Protein AF-A0A7S1PRG5-F1 (afdb_monomer)

Mean predicted aligned error: 13.83 Å

Secondary structure (DSSP, 8-state):
---EEEEE----SSPPPTTS---PEEEEEE---SS-EEEEEE-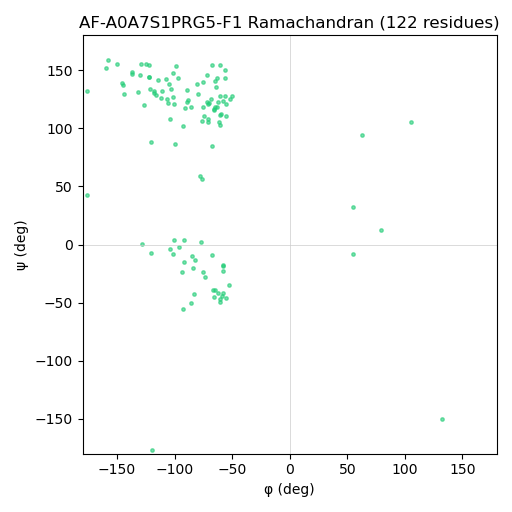SS-SS-EEEEEETTSEEEEEETTTTEEEEEEE-TTSSSPPPHHHHHHHHHHHHHSPP--------------PPPP------

Radius of gyration: 24.65 Å; Cα contacts (8 Å, |Δi|>4): 169; chains: 1; bounding box: 78×28×60 Å

Nearest PDB structures (foldseek):
  8fl4-assembly1_NW  TM=7.697E-01  e=3.005E-02  Homo sapiens
  7uwf-assembly1_B  TM=7.645E-01  e=3.005E-02  Homo sapiens
  7mq9-assembly1_LR  TM=8.469E-01  e=2.242E-01  Homo sapiens
  6lk8-assembly1_E  TM=5.911E-01  e=6.891E-01  Xenopus laevis
  6lk8-assembly1_e  TM=5.911E-01  e=6.891E-01  Xenopus laevis

Foldseek 3Di:
DAKDWDWDFDDPPDDDPPPDDGDTDTDAIDDDDPAHWLDKDWQPDDPFTWMWIDGQQQKIWIAGPVVRDTPDMDHCPVVDPRDDSVRRVVVVVVVSPDDPPPPDPPPPDDDDDDDDDDDDDDDD

pLDDT: mean 71.77, std 16.81, range [39.56, 93.69]

Structure (mmCIF, N/CA/C/O backbone):
data_AF-A0A7S1PRG5-F1
#
_entry.id   AF-A0A7S1PRG5-F1
#
loop_
_atom_site.group_PDB
_atom_site.id
_atom_site.type_symbol
_atom_site.label_atom_id
_atom_site.label_alt_id
_atom_site.label_comp_id
_atom_site.label_asym_id
_atom_site.label_entity_id
_atom_site.label_seq_id
_atom_site.pdbx_PDB_ins_code
_atom_site.Cartn_x
_atom_site.Cartn_y
_atom_site.Cartn_z
_atom_site.occupancy
_atom_site.B_iso_or_equiv
_atom_site.auth_seq_id
_atom_site.auth_comp_id
_atom_site.auth_asym_id
_atom_site.auth_atom_id
_atom_site.pdbx_PDB_model_num
ATOM 1 N N . ASP A 1 1 ? -9.687 -11.258 5.140 1.00 55.81 1 ASP A N 1
ATOM 2 C CA . ASP A 1 1 ? -8.228 -11.061 5.265 1.00 55.81 1 ASP A CA 1
ATOM 3 C C . ASP A 1 1 ? -7.751 -10.065 4.220 1.00 55.81 1 ASP A C 1
ATOM 5 O O . ASP A 1 1 ? -7.844 -10.344 3.025 1.00 55.81 1 ASP A O 1
ATOM 9 N N . GLY A 1 2 ? -7.328 -8.873 4.643 1.00 62.56 2 GLY A N 1
ATOM 10 C CA . GLY A 1 2 ? -6.780 -7.866 3.736 1.00 62.56 2 GLY A CA 1
ATOM 11 C C . GLY A 1 2 ? -5.329 -8.175 3.394 1.00 62.56 2 GLY A C 1
ATOM 12 O O . GLY A 1 2 ? -4.506 -8.409 4.275 1.00 62.56 2 GLY A O 1
ATOM 13 N N . HIS A 1 3 ? -5.010 -8.177 2.107 1.00 67.50 3 HIS A N 1
ATOM 14 C CA . HIS A 1 3 ? -3.648 -8.334 1.614 1.00 67.50 3 HIS A CA 1
ATOM 15 C C . HIS A 1 3 ? -3.406 -7.342 0.479 1.00 67.50 3 HIS A C 1
ATOM 17 O O . HIS A 1 3 ? -4.334 -6.984 -0.248 1.00 67.50 3 HIS A O 1
ATOM 23 N N . VAL A 1 4 ? -2.162 -6.887 0.346 1.00 71.12 4 VAL A N 1
ATOM 24 C CA . VAL A 1 4 ? -1.726 -6.025 -0.758 1.00 71.12 4 VAL A CA 1
ATOM 25 C C . VAL A 1 4 ? -0.887 -6.873 -1.699 1.00 71.12 4 VAL A C 1
ATOM 27 O O . VAL A 1 4 ? 0.120 -7.439 -1.279 1.00 71.12 4 VAL A O 1
ATOM 30 N N . THR A 1 5 ? -1.300 -6.961 -2.960 1.00 72.12 5 THR A N 1
ATOM 31 C CA . THR A 1 5 ? -0.573 -7.705 -3.996 1.00 72.12 5 THR A CA 1
ATOM 32 C C . THR A 1 5 ? 0.099 -6.722 -4.934 1.00 72.12 5 THR A C 1
ATOM 34 O O . THR A 1 5 ? -0.566 -5.865 -5.518 1.00 72.12 5 THR A O 1
ATOM 37 N N . CYS A 1 6 ? 1.409 -6.858 -5.105 1.00 69.62 6 CYS A N 1
ATOM 38 C CA . CYS A 1 6 ? 2.158 -6.062 -6.062 1.00 69.62 6 CYS A CA 1
ATOM 39 C C . CYS A 1 6 ? 2.473 -6.891 -7.304 1.00 69.62 6 CYS A C 1
ATOM 41 O O . CYS A 1 6 ? 2.928 -8.036 -7.227 1.00 69.62 6 CYS A O 1
ATOM 43 N N . PHE A 1 7 ? 2.249 -6.284 -8.464 1.00 68.44 7 PHE A N 1
ATOM 44 C CA . PHE A 1 7 ? 2.565 -6.869 -9.758 1.00 68.44 7 PHE A CA 1
ATOM 45 C C . PHE A 1 7 ? 3.816 -6.207 -10.312 1.00 68.44 7 PHE A C 1
ATOM 47 O O . PHE A 1 7 ? 3.965 -4.986 -10.241 1.00 68.44 7 PHE A O 1
ATOM 54 N N . ARG A 1 8 ? 4.708 -7.010 -10.890 1.00 50.28 8 ARG A N 1
ATOM 55 C CA . ARG A 1 8 ? 5.872 -6.497 -11.608 1.00 50.28 8 ARG A CA 1
ATOM 56 C C . ARG A 1 8 ? 5.586 -6.548 -13.102 1.00 50.28 8 ARG A C 1
ATOM 58 O O . ARG A 1 8 ? 5.328 -7.615 -13.651 1.00 50.28 8 ARG A O 1
ATOM 65 N N . GLY A 1 9 ? 5.640 -5.385 -13.740 1.00 53.22 9 GLY A N 1
ATO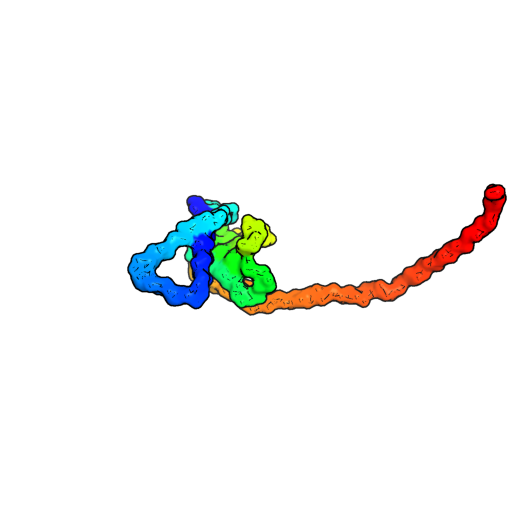M 66 C CA . GLY A 1 9 ? 5.669 -5.247 -15.192 1.00 53.22 9 GLY A CA 1
ATOM 67 C C . GLY A 1 9 ? 7.061 -4.811 -15.639 1.00 53.22 9 GLY A C 1
ATOM 68 O O . GLY A 1 9 ? 7.711 -4.016 -14.960 1.00 53.22 9 GLY A O 1
ATOM 69 N N . VAL A 1 10 ? 7.530 -5.335 -16.769 1.00 55.03 10 VAL A N 1
ATOM 70 C CA . VAL A 1 10 ? 8.739 -4.844 -17.439 1.00 55.03 10 VAL A CA 1
ATOM 71 C C . VAL A 1 10 ? 8.287 -4.028 -18.643 1.00 55.03 10 VAL A C 1
ATOM 73 O O . VAL A 1 10 ? 7.803 -4.590 -19.620 1.00 55.03 10 VAL A O 1
ATOM 76 N N . CYS A 1 11 ? 8.438 -2.706 -18.575 1.00 53.22 11 CYS A N 1
ATOM 77 C CA . CYS A 1 11 ? 8.252 -1.842 -19.739 1.00 53.22 11 CYS A CA 1
ATOM 78 C C . CYS A 1 11 ? 9.608 -1.636 -20.414 1.00 53.22 11 CYS A C 1
ATOM 80 O O . CYS A 1 11 ? 10.424 -0.840 -19.951 1.00 53.22 11 CYS A O 1
ATOM 82 N N . ASN A 1 12 ? 9.853 -2.341 -21.517 1.00 51.00 12 ASN A N 1
ATOM 83 C CA . ASN A 1 12 ? 11.058 -2.168 -22.330 1.00 51.00 12 ASN A CA 1
ATOM 84 C C . ASN A 1 12 ? 10.954 -0.921 -23.222 1.00 51.00 12 ASN A C 1
ATOM 86 O O . ASN A 1 12 ? 10.998 -1.062 -24.434 1.00 51.00 12 ASN A O 1
ATOM 90 N N . GLY A 1 13 ? 10.772 0.273 -22.642 1.00 48.22 13 GLY A N 1
ATOM 91 C CA . GLY A 1 13 ? 10.960 1.598 -23.273 1.00 48.22 13 GLY A CA 1
ATOM 92 C C . GLY A 1 13 ? 10.216 1.932 -24.582 1.00 48.22 13 GLY A C 1
ATOM 93 O O . GLY A 1 13 ? 10.268 3.076 -25.021 1.00 48.22 13 GLY A O 1
ATOM 94 N N . GLY A 1 14 ? 9.543 0.976 -25.212 1.00 57.75 14 GLY A N 1
ATOM 95 C CA . GLY A 1 14 ? 8.767 1.120 -26.431 1.00 57.75 14 GLY A CA 1
ATOM 96 C C . GLY A 1 14 ? 7.289 1.267 -26.111 1.00 57.75 14 GLY A C 1
ATOM 97 O O . GLY A 1 14 ? 6.808 0.800 -25.077 1.00 57.75 14 GLY A O 1
ATOM 98 N N . LEU A 1 15 ? 6.568 1.923 -27.018 1.00 62.59 15 LEU A N 1
ATOM 99 C CA . LEU A 1 15 ? 5.111 1.929 -26.998 1.00 62.59 15 LEU A CA 1
ATOM 100 C C . LEU A 1 15 ? 4.632 0.476 -27.071 1.00 62.59 15 LEU A C 1
ATOM 102 O O . LEU A 1 15 ? 5.023 -0.252 -27.981 1.00 62.59 15 LEU A O 1
ATOM 106 N N . ILE A 1 16 ? 3.828 0.053 -26.096 1.00 63.72 16 ILE A N 1
ATOM 107 C CA . ILE A 1 16 ? 3.163 -1.249 -26.139 1.00 63.72 16 ILE A CA 1
ATOM 108 C C . ILE A 1 16 ? 2.022 -1.099 -27.153 1.00 63.72 16 ILE A C 1
ATOM 110 O O . ILE A 1 16 ? 1.167 -0.236 -26.940 1.00 63.72 16 ILE A O 1
ATOM 114 N N . PRO A 1 17 ? 2.015 -1.858 -28.263 1.00 71.56 17 PRO A N 1
ATOM 115 C CA . PRO A 1 17 ? 0.904 -1.840 -29.208 1.00 71.56 17 PRO A CA 1
ATOM 116 C C . PRO A 1 17 ? -0.412 -2.168 -28.490 1.00 71.56 17 PRO A C 1
ATOM 118 O O . PRO A 1 17 ? -0.423 -3.006 -27.588 1.00 71.56 17 PRO A O 1
ATOM 121 N N . GLU A 1 18 ? -1.517 -1.524 -28.876 1.00 69.06 18 GLU A N 1
ATOM 122 C CA . GLU A 1 18 ? -2.822 -1.661 -28.197 1.00 69.06 18 GLU A CA 1
ATOM 123 C C . GLU A 1 18 ? -3.355 -3.108 -28.152 1.00 69.06 18 GLU A C 1
ATOM 125 O O . GLU A 1 18 ? -4.209 -3.429 -27.328 1.00 69.06 18 GLU A O 1
ATOM 130 N N . ASP A 1 19 ? -2.838 -3.992 -29.008 1.00 75.62 19 ASP A N 1
ATOM 131 C CA . ASP A 1 19 ? -3.218 -5.400 -29.133 1.00 75.62 19 ASP A CA 1
ATOM 132 C C . ASP A 1 19 ? -2.315 -6.376 -28.352 1.00 75.62 19 ASP A C 1
ATOM 134 O O . ASP A 1 19 ? -2.585 -7.579 -28.319 1.00 75.62 19 ASP A O 1
ATOM 138 N N . HIS A 1 20 ? -1.264 -5.890 -27.686 1.00 68.50 20 HIS A N 1
ATOM 139 C CA . HIS A 1 20 ? -0.367 -6.735 -26.904 1.00 68.50 20 HIS A CA 1
ATOM 140 C C . HIS A 1 20 ? -0.824 -6.855 -25.449 1.00 68.50 20 HIS A C 1
ATOM 142 O O . HIS A 1 20 ? -0.827 -5.894 -24.679 1.00 68.50 20 HIS A O 1
ATOM 148 N N . ALA A 1 21 ? -1.151 -8.084 -25.044 1.00 66.94 21 ALA A N 1
ATOM 149 C CA . ALA A 1 21 ? -1.436 -8.395 -23.652 1.00 66.94 21 ALA A CA 1
ATOM 150 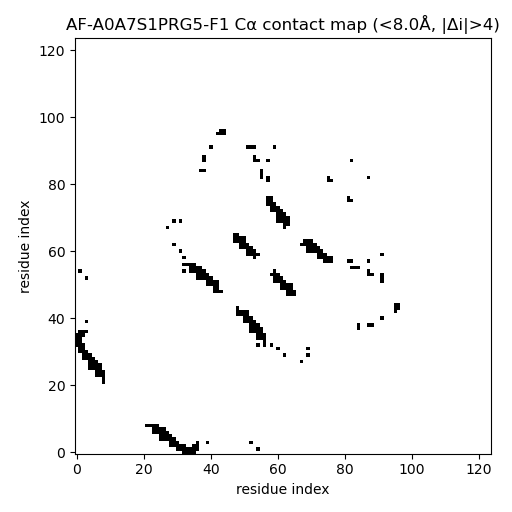C C . ALA A 1 21 ? -0.188 -8.153 -22.786 1.00 66.94 21 ALA A C 1
ATOM 152 O O . ALA A 1 21 ? 0.842 -8.812 -22.947 1.00 66.94 21 ALA A O 1
ATOM 153 N N . ILE A 1 22 ? -0.293 -7.228 -21.830 1.00 70.44 22 ILE A N 1
ATOM 154 C CA . ILE A 1 22 ? 0.733 -7.040 -20.805 1.00 70.44 22 ILE A CA 1
ATOM 155 C C . ILE A 1 22 ? 0.581 -8.175 -19.795 1.00 70.44 22 ILE A C 1
ATOM 157 O O . ILE A 1 22 ? -0.356 -8.199 -18.996 1.00 70.44 22 ILE A O 1
ATOM 161 N N . ALA A 1 23 ? 1.499 -9.137 -19.840 1.00 72.62 23 ALA A N 1
ATOM 162 C CA . ALA A 1 23 ? 1.552 -10.196 -18.846 1.00 72.62 23 ALA A CA 1
ATOM 163 C C . ALA A 1 23 ? 2.046 -9.620 -17.510 1.00 72.62 23 ALA A C 1
ATOM 165 O O . ALA A 1 23 ? 3.223 -9.292 -17.351 1.00 72.62 23 ALA A O 1
ATOM 166 N N . PHE A 1 24 ? 1.145 -9.505 -16.535 1.00 73.25 24 PHE A N 1
ATOM 167 C CA . PHE A 1 24 ? 1.503 -9.162 -15.162 1.00 73.25 24 PHE A CA 1
ATOM 168 C C . PHE A 1 24 ? 1.799 -10.436 -14.381 1.00 73.25 24 PHE A C 1
ATOM 170 O O . PHE A 1 24 ? 0.946 -11.314 -14.265 1.00 73.25 24 PHE A O 1
ATOM 177 N N . THR A 1 25 ? 3.000 -10.524 -13.812 1.00 74.69 25 THR A N 1
ATOM 178 C CA . THR A 1 25 ? 3.334 -11.598 -12.871 1.00 74.69 25 THR A CA 1
ATOM 179 C C . THR A 1 25 ? 3.247 -11.035 -11.451 1.00 74.69 25 THR A C 1
ATOM 181 O O . THR A 1 25 ? 3.851 -9.985 -11.185 1.00 74.69 25 THR A O 1
ATOM 184 N N . PRO A 1 26 ? 2.493 -11.671 -10.533 1.00 75.88 26 PRO A N 1
ATOM 185 C CA . PRO A 1 26 ? 2.546 -11.317 -9.120 1.00 75.88 26 PRO A CA 1
ATOM 186 C C . PRO A 1 26 ? 3.991 -11.443 -8.633 1.00 75.88 26 PRO A C 1
ATOM 188 O O . PRO A 1 26 ? 4.621 -12.474 -8.858 1.00 75.88 26 PRO A O 1
ATOM 191 N N . ALA A 1 27 ? 4.521 -10.400 -8.000 1.00 80.06 27 ALA A N 1
ATOM 192 C CA . ALA A 1 27 ? 5.870 -10.438 -7.444 1.00 80.06 27 ALA A CA 1
ATOM 193 C C . ALA A 1 27 ? 5.823 -10.867 -5.976 1.00 80.06 27 ALA A C 1
ATOM 195 O O . ALA A 1 27 ? 6.421 -11.868 -5.599 1.00 80.06 27 ALA A O 1
ATOM 196 N N . PHE A 1 28 ? 5.045 -10.145 -5.170 1.00 80.38 28 PHE A N 1
ATOM 197 C CA . PHE A 1 28 ? 4.932 -10.372 -3.734 1.00 80.38 28 PHE A CA 1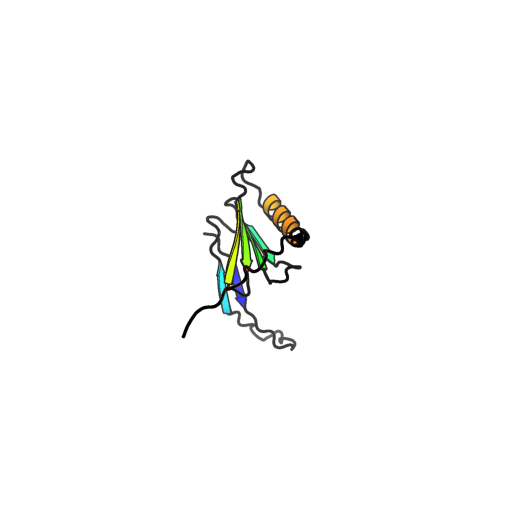
ATOM 198 C C . PHE A 1 28 ? 3.545 -9.978 -3.218 1.00 80.38 28 PHE A C 1
ATOM 200 O O . PHE A 1 28 ? 2.841 -9.148 -3.806 1.00 80.38 28 PHE A O 1
ATOM 207 N N . ALA A 1 29 ? 3.160 -10.594 -2.099 1.00 86.44 29 ALA A N 1
ATOM 208 C CA . ALA A 1 29 ? 1.917 -10.322 -1.392 1.00 86.44 29 ALA A CA 1
ATOM 209 C C . ALA A 1 29 ? 2.215 -10.003 0.075 1.00 86.44 29 ALA A C 1
ATOM 211 O O . ALA A 1 29 ? 2.743 -10.837 0.812 1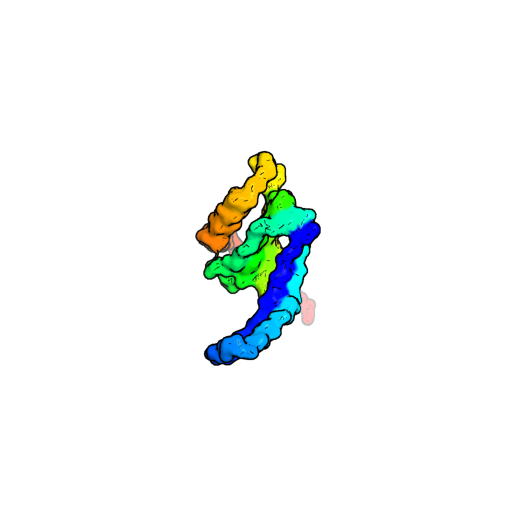.00 86.44 29 ALA A O 1
ATOM 212 N N . TYR A 1 30 ? 1.841 -8.805 0.510 1.00 89.31 30 TYR A N 1
ATOM 213 C CA . TYR A 1 30 ? 2.026 -8.365 1.882 1.00 89.31 30 TYR A CA 1
ATOM 214 C C . TYR A 1 30 ? 0.823 -8.725 2.750 1.00 89.31 30 TYR A C 1
ATOM 216 O O . TYR A 1 30 ? -0.330 -8.459 2.394 1.00 89.31 30 TYR A O 1
ATOM 224 N N . ARG A 1 31 ? 1.104 -9.296 3.925 1.00 91.62 31 ARG A N 1
ATOM 225 C CA . ARG A 1 31 ? 0.107 -9.685 4.930 1.00 91.62 31 ARG A CA 1
ATOM 226 C C . ARG A 1 31 ? 0.370 -8.944 6.237 1.00 91.62 31 ARG A C 1
ATOM 228 O O . ARG A 1 31 ? 1.096 -9.440 7.090 1.00 91.62 31 ARG A O 1
ATOM 235 N N . ALA A 1 32 ? -0.209 -7.754 6.371 1.00 91.69 32 ALA A N 1
ATOM 236 C CA . ALA A 1 32 ? -0.092 -6.938 7.585 1.00 91.69 32 ALA A CA 1
ATOM 237 C C . ALA A 1 32 ? -1.436 -6.622 8.257 1.00 91.69 32 ALA A C 1
ATOM 239 O O . ALA A 1 32 ? -1.444 -6.052 9.343 1.00 91.69 32 ALA A O 1
ATOM 240 N N . HIS A 1 33 ? -2.559 -6.976 7.625 1.00 92.25 33 HIS A N 1
ATOM 241 C CA . HIS A 1 33 ? -3.882 -6.511 8.025 1.00 92.25 33 HIS A CA 1
ATOM 242 C C . HIS A 1 33 ? -4.810 -7.678 8.375 1.00 92.25 33 HIS A C 1
ATOM 244 O O . HIS A 1 33 ? -4.907 -8.662 7.640 1.00 92.25 33 HIS A O 1
ATOM 250 N N . ALA A 1 34 ? -5.513 -7.550 9.498 1.00 91.12 34 ALA A N 1
ATOM 251 C CA . ALA A 1 34 ? -6.549 -8.476 9.946 1.00 91.12 34 ALA A CA 1
ATOM 252 C C . ALA A 1 34 ? -7.914 -8.173 9.302 1.00 91.12 34 ALA A C 1
ATOM 254 O O . ALA A 1 34 ? -8.775 -9.049 9.234 1.00 91.12 34 ALA A O 1
ATOM 255 N N . ALA A 1 35 ? -8.110 -6.954 8.791 1.00 89.88 35 ALA A N 1
ATOM 256 C CA . ALA A 1 35 ? -9.326 -6.544 8.090 1.00 89.88 35 ALA A CA 1
ATOM 257 C C . ALA A 1 35 ? -9.041 -6.115 6.643 1.00 89.88 35 ALA A C 1
ATOM 259 O O . ALA A 1 35 ? -7.926 -6.250 6.147 1.00 89.88 35 ALA A O 1
ATOM 260 N N . ALA A 1 36 ? -10.080 -5.664 5.934 1.00 89.38 36 ALA A N 1
ATOM 261 C CA . ALA A 1 36 ? -9.958 -5.218 4.553 1.00 89.38 36 ALA A CA 1
ATOM 262 C C . ALA A 1 36 ? -9.061 -3.977 4.441 1.00 89.38 36 ALA A C 1
ATOM 264 O O . ALA A 1 36 ? -9.221 -3.013 5.193 1.00 89.38 36 ALA A O 1
ATOM 265 N N . VAL A 1 37 ? -8.165 -4.000 3.453 1.00 91.94 37 VAL A N 1
ATOM 266 C CA . VAL A 1 37 ? -7.379 -2.830 3.056 1.00 91.94 37 VAL A CA 1
ATOM 267 C C . VAL A 1 37 ? -8.326 -1.847 2.386 1.00 91.94 37 VAL A C 1
ATOM 269 O O . VAL A 1 37 ? -8.995 -2.198 1.415 1.00 91.94 37 VAL A O 1
ATOM 272 N N . CYS A 1 38 ? -8.420 -0.637 2.924 1.00 90.88 38 CYS A N 1
ATOM 273 C CA . CYS A 1 38 ? -9.300 0.388 2.378 1.00 90.88 38 CYS A CA 1
ATOM 274 C C . CYS A 1 38 ? -8.586 1.307 1.389 1.00 90.88 38 CYS A C 1
ATOM 276 O O . CYS A 1 38 ? -9.255 1.916 0.559 1.00 90.88 38 CYS A O 1
ATOM 278 N N . ASP A 1 39 ? -7.259 1.429 1.484 1.00 90.69 39 ASP A N 1
ATOM 279 C CA . ASP A 1 39 ? -6.482 2.323 0.631 1.00 90.69 39 ASP A CA 1
ATOM 280 C C . ASP A 1 39 ? -4.996 1.909 0.587 1.00 90.69 39 ASP A C 1
ATOM 282 O O . ASP A 1 39 ? -4.480 1.306 1.536 1.00 90.69 39 ASP A O 1
ATOM 286 N N . VAL A 1 40 ? -4.321 2.217 -0.524 1.00 91.56 40 VAL A N 1
ATOM 287 C CA . VAL A 1 40 ? -2.917 1.882 -0.812 1.00 91.56 40 VAL A CA 1
ATOM 288 C C . VAL A 1 40 ? -2.285 3.018 -1.613 1.00 91.56 40 VAL A C 1
ATOM 290 O O . VAL A 1 40 ? -2.878 3.521 -2.565 1.00 91.56 40 VAL A O 1
ATOM 293 N N . MET A 1 41 ? -1.056 3.403 -1.276 1.00 90.50 41 MET A N 1
ATOM 294 C CA . MET A 1 41 ? -0.361 4.500 -1.945 1.00 90.50 41 MET A CA 1
ATOM 295 C C . MET A 1 41 ? 1.143 4.247 -2.028 1.00 90.50 41 MET A C 1
ATOM 297 O O . MET A 1 41 ? 1.762 3.807 -1.063 1.00 90.50 41 MET A O 1
ATOM 301 N N . PHE A 1 42 ? 1.755 4.572 -3.166 1.00 87.94 42 PHE A N 1
ATOM 302 C CA . PHE A 1 42 ? 3.211 4.581 -3.284 1.00 87.94 42 PHE A CA 1
ATOM 303 C C . PHE A 1 42 ? 3.803 5.810 -2.595 1.00 87.94 42 PHE A C 1
ATOM 305 O O . PHE A 1 42 ? 3.285 6.921 -2.713 1.00 87.94 42 PHE A O 1
ATOM 312 N N . ALA A 1 43 ? 4.920 5.620 -1.902 1.00 84.81 43 ALA A N 1
ATOM 313 C CA . ALA A 1 43 ? 5.710 6.728 -1.400 1.00 84.81 43 ALA A CA 1
ATOM 314 C C . ALA A 1 43 ? 6.352 7.481 -2.572 1.00 84.81 43 ALA A C 1
ATOM 316 O O . ALA A 1 43 ? 7.062 6.886 -3.380 1.00 84.81 43 ALA A O 1
ATOM 317 N N . MET A 1 44 ? 6.118 8.790 -2.651 1.00 77.06 44 MET A N 1
ATOM 318 C CA . MET A 1 44 ? 6.564 9.618 -3.781 1.00 77.06 44 MET A CA 1
ATOM 319 C C . MET A 1 44 ? 7.948 10.252 -3.570 1.00 77.06 44 MET A C 1
ATOM 321 O O . MET A 1 44 ? 8.548 10.741 -4.520 1.00 77.06 44 MET A O 1
ATOM 325 N N . ASN A 1 45 ? 8.456 10.271 -2.338 1.00 69.88 45 ASN A N 1
ATOM 326 C CA . ASN A 1 45 ? 9.641 11.034 -1.923 1.00 69.88 45 ASN A CA 1
ATOM 327 C C . ASN A 1 45 ? 10.697 10.196 -1.186 1.00 69.88 45 ASN A C 1
ATOM 329 O O . ASN A 1 45 ? 11.720 10.730 -0.760 1.00 69.88 45 ASN A O 1
ATOM 333 N N . ASN A 1 46 ? 10.462 8.901 -0.999 1.00 60.91 46 ASN A N 1
ATOM 334 C CA . ASN A 1 46 ? 11.374 8.089 -0.212 1.00 60.91 46 ASN A CA 1
ATOM 335 C C . ASN A 1 46 ? 12.589 7.678 -1.052 1.00 60.91 46 ASN A C 1
ATOM 337 O O . ASN A 1 46 ? 12.459 7.230 -2.191 1.00 60.91 46 ASN A O 1
ATOM 341 N N . ALA A 1 47 ? 13.781 7.735 -0.449 1.00 73.69 47 ALA A N 1
ATOM 342 C CA . ALA A 1 47 ? 15.007 7.157 -1.018 1.00 73.69 47 ALA A CA 1
ATOM 343 C C . ALA A 1 47 ? 14.873 5.641 -1.300 1.00 73.69 47 ALA A C 1
ATOM 345 O O . ALA A 1 47 ? 15.580 5.062 -2.136 1.00 73.69 47 ALA A O 1
ATOM 346 N N . VAL A 1 48 ? 13.940 5.001 -0.593 1.00 77.88 48 VAL A N 1
ATOM 347 C CA . VAL A 1 48 ? 13.539 3.609 -0.758 1.00 77.88 48 VAL A CA 1
ATOM 348 C C . VAL A 1 48 ? 12.115 3.583 -1.318 1.00 77.88 48 VAL A C 1
ATOM 350 O O . VAL A 1 48 ? 11.231 4.189 -0.721 1.00 77.88 48 VAL A O 1
ATOM 353 N N . PRO A 1 49 ? 11.855 2.896 -2.440 1.00 86.25 49 PRO A N 1
ATOM 354 C CA . PRO A 1 49 ? 10.513 2.780 -2.981 1.00 86.25 49 PRO A CA 1
ATOM 355 C C . PRO A 1 49 ? 9.659 1.983 -1.994 1.00 86.25 49 PRO A C 1
ATOM 357 O O . PRO A 1 49 ? 9.926 0.811 -1.705 1.00 86.25 49 PRO A O 1
ATOM 360 N N . SER A 1 50 ? 8.636 2.639 -1.461 1.00 89.75 50 SER A N 1
ATOM 361 C CA . SER A 1 50 ? 7.771 2.070 -0.434 1.00 89.75 50 SER A CA 1
ATOM 362 C C . SER A 1 50 ? 6.311 2.115 -0.849 1.00 89.75 50 SER A C 1
ATOM 364 O O . SER A 1 50 ? 5.902 2.960 -1.645 1.00 89.75 50 SER A O 1
ATOM 366 N N . VAL A 1 51 ? 5.524 1.217 -0.269 1.00 91.25 51 VAL A N 1
ATOM 367 C CA . VAL A 1 51 ? 4.065 1.213 -0.370 1.00 91.25 51 VAL A CA 1
ATOM 368 C C . VAL A 1 51 ? 3.491 1.392 1.024 1.00 91.25 51 VAL A C 1
ATOM 370 O O . VAL A 1 51 ? 3.874 0.685 1.952 1.00 91.25 51 VAL A O 1
ATOM 373 N N . TYR A 1 52 ? 2.566 2.330 1.153 1.00 91.56 52 TYR A N 1
ATOM 374 C CA . TYR A 1 52 ? 1.728 2.499 2.325 1.00 91.56 52 TYR A CA 1
ATOM 375 C C . TYR A 1 52 ? 0.386 1.823 2.093 1.00 91.56 52 TYR A C 1
ATOM 377 O O . TYR A 1 52 ? -0.162 1.885 0.991 1.00 91.56 52 TYR A O 1
ATOM 385 N N . SER A 1 53 ? -0.163 1.218 3.134 1.00 93.69 53 SER A N 1
ATOM 386 C CA . SER A 1 53 ? -1.528 0.706 3.132 1.00 93.69 53 SER A CA 1
ATOM 387 C C . SER A 1 53 ? -2.231 1.034 4.437 1.00 93.69 53 SER A C 1
ATOM 389 O O . SER A 1 53 ? -1.610 1.058 5.503 1.00 93.69 53 SER A O 1
ATOM 391 N N . ALA A 1 54 ? -3.539 1.261 4.350 1.00 91.75 54 ALA A N 1
ATOM 392 C CA . ALA A 1 54 ? -4.412 1.435 5.500 1.00 91.75 54 ALA A CA 1
ATOM 393 C C . ALA A 1 54 ? -5.539 0.405 5.475 1.00 91.75 54 ALA A C 1
ATOM 395 O O . ALA A 1 54 ? -6.064 0.053 4.415 1.00 91.75 54 ALA A O 1
ATOM 396 N N . SER A 1 55 ? -5.928 -0.057 6.656 1.00 93.25 55 SER A N 1
ATOM 397 C CA . SER A 1 55 ? -6.923 -1.109 6.830 1.00 93.25 55 SER A CA 1
ATOM 398 C C . SER A 1 55 ? -8.009 -0.713 7.822 1.00 93.25 55 SER A C 1
ATOM 400 O O . SER A 1 55 ? -7.807 0.099 8.726 1.00 93.25 55 SER A O 1
ATOM 402 N N . LEU A 1 56 ? -9.179 -1.333 7.664 1.00 88.38 56 LEU A N 1
ATOM 403 C CA . LEU A 1 56 ? -10.319 -1.176 8.569 1.00 88.38 56 LEU A CA 1
ATOM 404 C C . LEU A 1 56 ? -10.080 -1.762 9.971 1.00 88.38 56 LEU A C 1
ATOM 406 O O . LEU A 1 56 ? -10.882 -1.525 10.867 1.00 88.38 56 LEU A O 1
ATOM 410 N N . ASP A 1 57 ? -8.983 -2.493 10.182 1.00 89.44 57 ASP A N 1
ATOM 411 C CA . ASP A 1 57 ? -8.524 -2.904 11.518 1.00 89.44 57 ASP A CA 1
ATOM 412 C C . ASP A 1 57 ? -7.841 -1.753 12.280 1.00 89.44 57 ASP A C 1
ATOM 414 O O . ASP A 1 57 ? -7.370 -1.945 13.400 1.00 89.44 57 ASP A O 1
ATOM 418 N N . GLY A 1 58 ? -7.785 -0.558 11.680 1.00 87.38 58 GLY A N 1
ATOM 419 C CA . GLY A 1 58 ? -7.171 0.626 12.266 1.00 87.38 58 GLY A CA 1
ATOM 420 C C . GLY A 1 58 ? -5.648 0.645 12.155 1.00 87.38 58 GLY A C 1
ATOM 421 O O . GLY A 1 58 ? -5.017 1.464 12.823 1.00 87.38 58 GLY A O 1
ATOM 422 N N . THR A 1 59 ? -5.048 -0.233 11.346 1.00 89.75 59 THR A N 1
ATOM 423 C CA . THR A 1 59 ? -3.598 -0.280 11.135 1.00 89.75 59 THR A CA 1
ATOM 424 C C . THR A 1 59 ? -3.166 0.378 9.828 1.00 89.75 59 THR A C 1
ATOM 426 O O . THR A 1 59 ? -3.859 0.339 8.807 1.00 89.75 59 THR A O 1
ATOM 429 N N . PHE A 1 60 ? -1.969 0.955 9.875 1.00 91.94 60 PHE A N 1
ATOM 430 C CA . PHE A 1 60 ? -1.213 1.470 8.745 1.00 91.94 60 PHE A CA 1
ATOM 431 C C . PHE A 1 60 ? 0.081 0.691 8.641 1.00 91.94 60 PHE A C 1
ATOM 433 O O . PHE A 1 60 ? 0.785 0.549 9.638 1.00 91.94 60 PHE A O 1
ATOM 440 N N . ALA A 1 61 ? 0.418 0.228 7.448 1.00 91.88 61 ALA A N 1
ATOM 441 C CA . ALA A 1 61 ? 1.664 -0.474 7.199 1.00 91.88 61 ALA A CA 1
ATOM 442 C C . ALA A 1 61 ? 2.471 0.250 6.124 1.00 91.88 61 ALA A C 1
ATOM 444 O O . ALA A 1 61 ? 1.916 0.803 5.175 1.00 91.88 61 ALA A O 1
ATOM 445 N N . CYS A 1 62 ? 3.790 0.238 6.284 1.00 92.00 62 CYS A N 1
ATOM 446 C CA . CYS A 1 62 ? 4.741 0.654 5.265 1.00 92.00 62 CYS A CA 1
ATOM 447 C C . CYS A 1 62 ? 5.580 -0.549 4.859 1.00 92.00 62 CYS A C 1
ATOM 449 O O . CYS A 1 62 ? 6.177 -1.204 5.717 1.00 92.00 62 CYS A O 1
ATOM 451 N N . PHE A 1 63 ? 5.661 -0.807 3.560 1.00 93.00 63 PHE A N 1
ATOM 452 C CA . PHE A 1 63 ? 6.457 -1.883 2.990 1.00 93.00 63 PHE A CA 1
ATOM 453 C C . PHE A 1 63 ? 7.590 -1.336 2.141 1.00 93.00 63 PHE A C 1
ATOM 455 O O . PHE A 1 63 ? 7.410 -0.378 1.391 1.00 93.00 63 PHE A O 1
ATOM 462 N N . ASP A 1 64 ? 8.742 -1.984 2.227 1.00 90.50 64 ASP A N 1
ATOM 463 C CA . ASP A 1 64 ? 9.855 -1.795 1.314 1.00 90.50 64 ASP A CA 1
ATOM 464 C C . ASP A 1 64 ? 9.641 -2.705 0.103 1.00 90.50 64 ASP A C 1
ATOM 466 O O . ASP A 1 64 ? 9.575 -3.931 0.228 1.00 90.50 64 ASP A O 1
ATOM 470 N N . THR A 1 65 ? 9.518 -2.101 -1.077 1.00 88.00 65 THR A N 1
ATOM 471 C CA . THR A 1 65 ? 9.294 -2.847 -2.324 1.00 88.00 65 THR A CA 1
ATOM 472 C C . THR A 1 65 ? 10.574 -3.415 -2.934 1.00 88.00 65 THR A C 1
ATOM 474 O O . THR A 1 65 ? 10.485 -4.263 -3.817 1.00 88.00 65 THR A O 1
ATOM 477 N N . ARG A 1 66 ? 11.765 -2.989 -2.479 1.00 86.44 66 ARG A N 1
ATOM 478 C CA . ARG A 1 66 ? 13.057 -3.576 -2.884 1.00 86.44 66 ARG A CA 1
ATOM 479 C C . ARG A 1 66 ? 13.393 -4.816 -2.071 1.00 86.44 66 ARG A C 1
ATOM 481 O O . ARG A 1 66 ? 13.888 -5.782 -2.637 1.00 86.44 66 ARG A O 1
ATOM 488 N N . HIS A 1 67 ? 13.157 -4.762 -0.762 1.00 88.00 67 HIS A N 1
ATOM 489 C CA . HIS A 1 67 ? 13.493 -5.851 0.164 1.00 88.00 67 HIS A CA 1
ATOM 490 C C . HIS A 1 67 ? 12.290 -6.726 0.533 1.00 88.00 67 HIS A C 1
ATOM 492 O O . HIS A 1 67 ? 12.419 -7.611 1.373 1.00 88.00 67 HIS A O 1
ATOM 498 N N . GLU A 1 68 ? 11.126 -6.464 -0.070 1.00 88.00 68 GLU A N 1
ATOM 499 C CA . GLU A 1 68 ? 9.893 -7.245 0.097 1.00 88.00 68 GLU A CA 1
ATOM 500 C C . GLU A 1 68 ? 9.452 -7.384 1.568 1.00 88.00 68 GLU A C 1
ATOM 502 O O . GLU A 1 68 ? 8.847 -8.375 1.973 1.00 88.00 68 GLU A O 1
ATOM 507 N N . GLY A 1 69 ? 9.737 -6.366 2.385 1.00 88.81 69 GLY A N 1
ATOM 508 C CA . GLY A 1 69 ? 9.593 -6.428 3.840 1.00 88.81 69 GLY A CA 1
ATOM 509 C C . GLY A 1 69 ? 8.659 -5.369 4.417 1.00 88.81 69 GLY A C 1
ATOM 510 O O . GLY A 1 69 ? 8.501 -4.284 3.860 1.00 88.81 69 GLY A O 1
ATOM 511 N N . LEU A 1 70 ? 8.069 -5.667 5.577 1.00 91.31 70 LEU A N 1
ATOM 512 C CA . LEU A 1 70 ? 7.406 -4.667 6.416 1.00 91.31 70 LEU A CA 1
ATOM 513 C C . LEU A 1 70 ? 8.474 -3.776 7.065 1.00 91.31 70 LEU A C 1
ATOM 515 O O . LEU A 1 70 ? 9.345 -4.272 7.776 1.00 91.31 70 LEU A O 1
ATOM 519 N N . VAL A 1 71 ? 8.391 -2.466 6.846 1.00 91.50 71 VAL A N 1
ATOM 520 C CA . VAL A 1 71 ? 9.292 -1.476 7.455 1.00 91.50 71 VAL A CA 1
ATOM 521 C C . VAL A 1 71 ? 8.777 -1.076 8.829 1.00 91.50 71 VAL A C 1
ATOM 523 O O . VAL A 1 71 ? 9.524 -1.066 9.803 1.00 91.50 71 VAL A O 1
ATOM 526 N N . TRP A 1 72 ? 7.495 -0.721 8.906 1.00 91.25 72 TRP A N 1
ATOM 527 C CA . TRP A 1 72 ? 6.836 -0.347 10.151 1.00 91.25 72 TRP A CA 1
ATOM 528 C C . TRP A 1 72 ? 5.324 -0.529 10.046 1.00 91.25 72 TRP A C 1
ATOM 530 O O . TRP A 1 72 ? 4.753 -0.535 8.953 1.00 91.25 72 TRP A O 1
ATOM 540 N N . THR A 1 73 ? 4.684 -0.649 11.206 1.00 91.31 73 THR A N 1
ATOM 541 C CA . THR A 1 73 ? 3.229 -0.627 11.353 1.00 91.31 73 THR A CA 1
ATOM 542 C C . THR A 1 73 ? 2.836 0.355 12.450 1.00 91.31 73 THR A C 1
ATOM 544 O O . THR A 1 73 ? 3.566 0.534 13.426 1.00 91.31 73 THR A O 1
ATOM 547 N N . PHE A 1 74 ? 1.697 1.008 12.279 1.00 87.75 74 PHE A N 1
ATOM 548 C CA . PHE A 1 74 ? 1.124 1.939 13.237 1.00 87.75 74 PHE A CA 1
ATOM 549 C C . PHE A 1 74 ? -0.351 1.601 13.447 1.00 87.75 74 PHE A C 1
ATOM 551 O O . PHE A 1 74 ? -1.087 1.428 12.480 1.00 87.75 74 PHE A O 1
ATOM 558 N N . SER A 1 75 ? -0.789 1.505 14.703 1.00 88.19 75 SER A N 1
ATOM 559 C CA . SER A 1 75 ? -2.179 1.201 15.055 1.00 88.19 75 SER A CA 1
ATOM 560 C C . SER A 1 75 ? -2.857 2.412 15.679 1.00 88.19 75 SER A C 1
ATOM 562 O O . SER A 1 75 ? -2.335 3.019 16.614 1.00 88.19 75 SER A O 1
ATOM 564 N N . MET A 1 76 ? -4.055 2.729 15.195 1.00 79.25 76 MET A N 1
ATOM 565 C CA . MET A 1 76 ? -4.894 3.795 15.739 1.00 79.25 76 MET A CA 1
ATOM 566 C C . MET A 1 76 ? -5.880 3.332 16.801 1.00 79.25 76 MET A C 1
ATOM 568 O O . MET A 1 76 ? -6.638 4.156 17.311 1.00 79.25 76 MET A O 1
ATOM 572 N N . SER A 1 77 ? -5.850 2.059 17.198 1.00 69.56 77 SER A N 1
ATOM 573 C CA . SER A 1 77 ? -6.719 1.546 18.263 1.00 69.56 77 SER A CA 1
ATOM 574 C C . SER A 1 77 ? -6.532 2.287 19.596 1.00 69.56 77 SER A C 1
ATOM 576 O O . SER A 1 77 ? -7.409 2.236 20.451 1.00 69.56 77 SER A O 1
ATOM 578 N N . ALA A 1 78 ? -5.418 3.010 19.769 1.00 62.28 78 ALA A N 1
ATOM 579 C CA . ALA A 1 78 ? -5.142 3.838 20.942 1.00 62.28 78 ALA A CA 1
ATOM 580 C C . ALA A 1 78 ? -5.740 5.263 20.887 1.00 62.28 78 ALA A C 1
ATOM 582 O O . ALA A 1 78 ? -5.691 5.968 21.891 1.00 62.28 78 ALA A O 1
ATOM 583 N N . VAL A 1 79 ? -6.275 5.716 19.744 1.00 64.06 79 VAL A N 1
ATOM 584 C CA . VAL A 1 79 ? -6.595 7.142 19.496 1.00 64.06 79 VAL A CA 1
ATOM 585 C C . VAL A 1 79 ? -8.100 7.455 19.593 1.00 64.06 79 VAL A C 1
ATOM 587 O O . VAL A 1 79 ? -8.493 8.618 19.549 1.00 64.06 79 VAL A O 1
ATOM 590 N N . GLY A 1 80 ? -8.963 6.453 19.793 1.00 66.88 80 GLY A N 1
ATOM 591 C CA . GLY A 1 80 ? -10.403 6.650 20.003 1.00 66.88 80 GLY A CA 1
ATOM 592 C C . GLY A 1 80 ? -11.270 5.728 19.138 1.00 66.88 80 GLY A C 1
ATOM 593 O O . GLY A 1 80 ? -10.855 4.602 18.862 1.00 66.88 80 GLY A O 1
ATOM 594 N N . PRO A 1 81 ? -12.495 6.143 18.747 1.00 70.50 81 PRO A N 1
ATOM 595 C CA . PRO A 1 81 ? -13.388 5.295 17.960 1.00 70.50 81 PRO A CA 1
ATOM 596 C C . PRO A 1 81 ? -12.767 4.922 16.611 1.00 70.50 81 PRO A C 1
ATOM 598 O O . PRO A 1 81 ? -11.941 5.659 16.070 1.00 70.50 81 PRO A O 1
ATOM 601 N N . ALA A 1 82 ? -13.202 3.783 16.061 1.00 68.81 82 ALA A N 1
ATOM 602 C CA . ALA A 1 82 ? -12.671 3.254 14.812 1.00 68.81 82 ALA A CA 1
ATOM 603 C C . ALA A 1 82 ? -12.709 4.327 13.700 1.00 68.81 82 ALA A C 1
ATOM 605 O O . ALA A 1 82 ? -13.763 4.917 13.434 1.00 68.81 82 ALA A O 1
ATOM 606 N N . PRO A 1 83 ? -11.567 4.614 13.060 1.00 72.38 83 PRO A N 1
ATOM 607 C CA . PRO A 1 83 ? -11.464 5.650 12.044 1.00 72.38 83 PRO A CA 1
ATOM 608 C C . PRO A 1 83 ? -12.302 5.292 10.816 1.00 72.38 83 PRO A C 1
ATOM 610 O O . PRO A 1 83 ? -12.326 4.150 10.362 1.00 72.38 83 PRO A O 1
ATOM 613 N N . SER A 1 84 ? -12.962 6.290 10.230 1.00 83.12 84 SER A N 1
ATOM 614 C CA . SER A 1 84 ? -13.602 6.105 8.928 1.00 83.12 84 SER A CA 1
ATOM 615 C C . SER A 1 84 ? -12.540 5.893 7.833 1.00 83.12 84 SER A C 1
ATOM 617 O O . SER A 1 84 ? -11.432 6.431 7.952 1.00 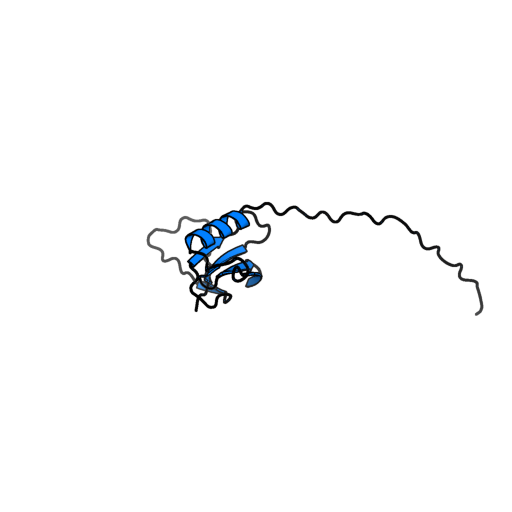83.12 84 SER A O 1
ATOM 619 N N . PRO A 1 85 ? -12.865 5.212 6.717 1.00 81.12 85 PRO A N 1
ATOM 620 C CA . PRO A 1 85 ? -11.942 5.059 5.587 1.00 81.12 85 PRO A CA 1
ATOM 621 C C . PRO A 1 85 ? -11.384 6.394 5.075 1.00 81.12 85 PRO A C 1
ATOM 623 O O . PRO A 1 85 ? -10.215 6.493 4.723 1.00 81.12 85 PRO A O 1
ATOM 626 N N . ARG A 1 86 ? -12.195 7.463 5.106 1.00 80.81 86 ARG A N 1
ATOM 627 C CA . ARG A 1 86 ? -11.756 8.811 4.709 1.00 80.81 86 ARG A CA 1
ATOM 628 C C . ARG A 1 86 ? -10.678 9.373 5.635 1.00 80.81 86 ARG A C 1
ATOM 630 O O . ARG A 1 86 ? -9.744 10.004 5.148 1.00 80.81 86 ARG A O 1
ATOM 637 N N . HIS A 1 87 ? -10.789 9.146 6.945 1.00 82.56 87 HIS A N 1
ATOM 638 C CA . HIS A 1 87 ? -9.750 9.551 7.895 1.00 82.56 87 HIS A CA 1
ATOM 639 C C . HIS A 1 87 ? -8.458 8.761 7.674 1.00 82.56 87 HIS A C 1
ATOM 641 O O . HIS A 1 87 ? -7.379 9.349 7.701 1.00 82.56 87 HIS A O 1
ATOM 647 N N . LEU A 1 88 ? -8.569 7.462 7.383 1.00 78.69 88 LEU A N 1
ATOM 648 C CA . LEU A 1 88 ? -7.422 6.609 7.072 1.00 78.69 88 LEU A CA 1
ATOM 649 C C . LEU A 1 88 ? -6.665 7.100 5.827 1.00 78.69 88 LEU A C 1
ATOM 651 O O . LEU A 1 88 ? -5.460 7.333 5.887 1.00 78.69 88 LEU A O 1
ATOM 655 N N . THR A 1 89 ? -7.370 7.364 4.727 1.00 77.38 89 THR A N 1
ATOM 656 C CA . THR A 1 89 ? -6.772 7.934 3.508 1.00 77.38 89 THR A CA 1
ATOM 657 C C . THR A 1 89 ? -6.109 9.289 3.759 1.00 77.38 89 THR A C 1
ATOM 659 O O . THR A 1 89 ? -4.999 9.539 3.286 1.00 77.38 89 THR A O 1
ATOM 662 N N . ALA A 1 90 ? -6.766 10.181 4.510 1.00 80.44 90 ALA A N 1
ATOM 663 C CA . ALA A 1 90 ? -6.221 11.503 4.813 1.00 80.44 90 ALA A CA 1
ATOM 664 C C . ALA A 1 90 ? -4.910 11.415 5.613 1.00 80.44 90 ALA A C 1
ATOM 666 O O . ALA A 1 90 ? -3.950 12.118 5.297 1.00 80.44 90 ALA A O 1
ATOM 667 N N . LEU A 1 91 ? -4.848 10.514 6.597 1.00 77.50 91 LEU A N 1
ATOM 668 C CA . LEU A 1 91 ? -3.647 10.268 7.393 1.00 77.50 91 LEU A CA 1
ATOM 669 C C . LEU A 1 91 ? -2.511 9.678 6.560 1.00 77.50 91 LEU A C 1
ATOM 671 O O . LEU A 1 91 ? -1.397 10.190 6.639 1.00 77.50 91 LEU A O 1
ATOM 675 N N . MET A 1 92 ? -2.782 8.678 5.711 1.00 81.12 92 MET A N 1
ATOM 676 C CA . MET A 1 92 ? -1.753 8.135 4.815 1.00 81.12 92 MET A CA 1
ATOM 677 C C . MET A 1 92 ? -1.130 9.225 3.950 1.00 81.12 92 MET A C 1
ATOM 679 O O . MET A 1 92 ? 0.095 9.323 3.879 1.00 81.12 92 MET A O 1
ATOM 683 N N . ARG A 1 93 ? -1.959 10.086 3.350 1.00 78.56 93 ARG A N 1
ATOM 684 C CA . ARG A 1 93 ? -1.484 11.231 2.562 1.00 78.56 93 ARG A CA 1
ATOM 685 C C . ARG A 1 93 ? -0.644 12.186 3.402 1.00 78.56 93 ARG A C 1
ATOM 687 O O . ARG A 1 93 ? 0.449 12.548 2.989 1.00 78.56 93 ARG A O 1
ATOM 694 N N . ALA A 1 94 ? -1.097 12.560 4.596 1.00 75.06 94 ALA A N 1
ATOM 695 C CA . ALA A 1 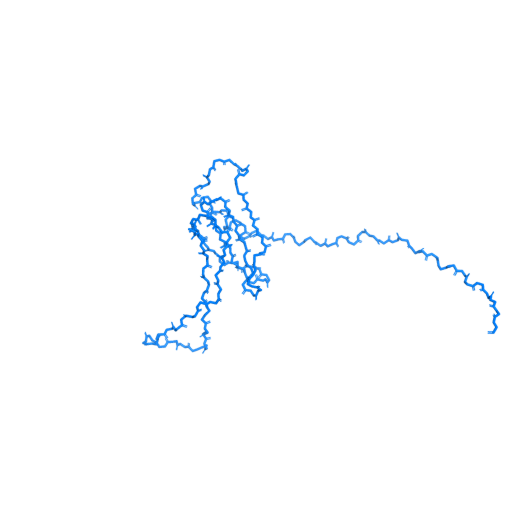94 ? -0.309 13.425 5.473 1.00 75.06 94 ALA A CA 1
ATOM 696 C C . ALA A 1 94 ? 1.071 12.814 5.793 1.00 75.06 94 ALA A C 1
ATOM 698 O O . ALA A 1 94 ? 2.083 13.509 5.727 1.00 75.06 94 ALA A O 1
ATOM 699 N N . THR A 1 95 ? 1.133 11.505 6.057 1.00 69.19 95 THR A N 1
ATOM 700 C CA . THR A 1 95 ? 2.390 10.809 6.379 1.00 69.19 95 THR A CA 1
ATOM 701 C C . THR A 1 95 ? 3.314 10.590 5.183 1.00 69.19 95 THR A C 1
ATOM 703 O O . THR A 1 95 ? 4.526 10.560 5.370 1.00 69.19 95 THR A O 1
ATOM 706 N N . SER A 1 96 ? 2.789 10.476 3.959 1.00 66.50 96 SER A N 1
ATOM 707 C CA . SER A 1 96 ? 3.621 10.320 2.758 1.00 66.50 96 SER A CA 1
ATOM 708 C C . SER A 1 96 ? 4.288 11.618 2.318 1.00 66.50 96 SER A C 1
ATOM 710 O O . SER A 1 96 ? 5.290 11.581 1.612 1.00 66.50 96 SER A O 1
ATOM 712 N N . PHE A 1 97 ? 3.719 12.764 2.695 1.00 58.50 97 PHE A N 1
ATOM 713 C CA . PHE A 1 97 ? 4.248 14.085 2.352 1.00 58.50 97 PHE A CA 1
ATOM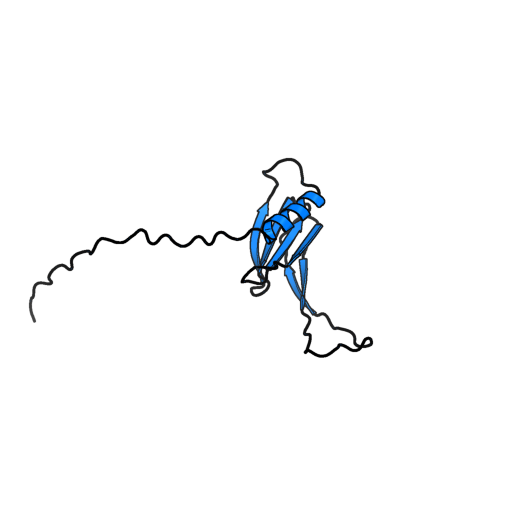 714 C C . PHE A 1 97 ? 5.012 14.753 3.495 1.00 58.50 97 PHE A C 1
ATOM 716 O O . PHE A 1 97 ? 5.634 15.788 3.266 1.00 58.50 97 PHE A O 1
ATOM 723 N N . ALA A 1 98 ? 4.995 14.184 4.702 1.00 57.72 98 ALA A N 1
ATOM 724 C CA . ALA A 1 98 ? 5.768 14.718 5.811 1.00 57.72 98 ALA A CA 1
ATOM 725 C C . ALA A 1 98 ? 7.274 14.601 5.491 1.00 57.72 98 ALA A C 1
ATOM 727 O O . ALA A 1 98 ? 7.766 13.482 5.303 1.00 57.72 98 ALA A O 1
ATOM 728 N N . PRO A 1 99 ? 8.023 15.717 5.401 1.00 52.31 99 PRO A N 1
ATOM 729 C CA . PRO A 1 99 ? 9.471 15.646 5.303 1.00 52.31 99 PRO A CA 1
ATOM 730 C C . PRO A 1 99 ? 9.985 14.953 6.564 1.00 52.31 99 PRO A C 1
ATOM 732 O O . PRO A 1 99 ? 9.627 15.332 7.680 1.00 52.31 99 PRO A O 1
ATOM 735 N N . ARG A 1 100 ? 10.800 13.909 6.399 1.00 53.19 100 ARG A N 1
ATOM 736 C CA . ARG A 1 100 ? 11.562 13.397 7.534 1.00 53.19 100 ARG A CA 1
ATOM 737 C C . ARG A 1 100 ? 12.540 14.494 7.913 1.00 53.19 100 ARG A C 1
ATOM 739 O O . ARG A 1 100 ? 13.396 14.834 7.101 1.00 53.19 100 ARG A O 1
ATOM 746 N N . GLU A 1 101 ? 12.400 15.046 9.115 1.00 47.62 101 GLU A N 1
ATOM 747 C CA . GLU A 1 101 ? 13.520 15.746 9.727 1.00 47.62 101 GLU A CA 1
ATOM 748 C C . GLU A 1 101 ? 14.673 14.745 9.755 1.00 47.62 101 GLU A C 1
ATOM 750 O O . GLU A 1 101 ? 14.603 13.693 10.396 1.00 47.62 101 GLU A O 1
ATOM 755 N N . GLU A 1 102 ? 15.683 15.017 8.937 1.00 41.81 102 GLU A N 1
ATOM 756 C CA . GLU A 1 102 ? 16.943 14.310 8.978 1.00 41.81 102 GLU A CA 1
ATOM 757 C C . GLU A 1 102 ? 17.496 14.564 10.377 1.00 41.81 102 GLU A C 1
ATOM 759 O O . GLU A 1 102 ? 17.943 15.664 10.693 1.00 41.81 102 GLU A O 1
ATOM 764 N N . THR A 1 103 ? 17.377 13.576 11.264 1.00 44.31 103 THR A N 1
ATOM 765 C CA . THR A 1 103 ? 18.068 13.611 12.547 1.00 44.31 103 THR A CA 1
ATOM 766 C C . THR A 1 103 ? 19.550 13.499 12.235 1.00 44.31 103 THR A C 1
ATOM 768 O O . THR A 1 103 ? 20.107 12.400 12.193 1.00 44.31 103 THR A O 1
ATOM 771 N N . THR A 1 104 ? 20.180 14.633 11.944 1.00 40.12 104 THR A N 1
ATOM 772 C CA . THR A 1 104 ? 21.626 14.758 11.867 1.00 40.12 104 THR A CA 1
ATOM 773 C C . THR A 1 104 ? 22.157 14.269 13.211 1.00 40.12 104 THR A C 1
ATOM 775 O O . THR A 1 104 ? 21.752 14.817 14.239 1.00 40.12 104 THR A O 1
ATOM 778 N N . PRO A 1 105 ? 23.010 13.233 13.268 1.00 41.06 105 PRO A N 1
ATOM 779 C CA . PRO A 1 105 ? 23.621 12.855 14.529 1.00 41.06 105 PRO A CA 1
ATOM 780 C C . PRO A 1 105 ? 24.419 14.062 15.029 1.00 41.06 105 PRO A C 1
ATOM 782 O O . PRO A 1 105 ? 25.393 14.478 14.396 1.00 41.06 105 PRO A O 1
ATOM 785 N N . THR A 1 106 ? 23.981 14.666 16.134 1.00 45.53 106 THR A N 1
ATOM 786 C CA . THR A 1 106 ? 24.728 15.723 16.809 1.00 45.53 106 THR A CA 1
ATOM 787 C C . THR A 1 106 ? 26.062 15.132 17.237 1.00 45.53 106 THR A C 1
ATOM 789 O O . THR A 1 106 ? 26.148 14.251 18.092 1.00 45.53 106 THR A O 1
ATOM 792 N N . LYS A 1 107 ? 27.131 15.597 16.591 1.00 51.84 107 LYS A N 1
ATOM 793 C CA . LYS A 1 107 ? 28.515 15.287 16.942 1.00 51.84 107 LYS A CA 1
ATOM 794 C C . LYS A 1 107 ? 28.918 16.090 18.184 1.00 51.84 107 LYS A C 1
ATOM 796 O O . LYS A 1 107 ? 29.906 16.813 18.154 1.00 51.84 107 LYS A O 1
ATOM 801 N N . ASP A 1 108 ? 28.170 15.949 19.270 1.00 49.88 108 ASP A N 1
ATOM 802 C CA . ASP A 1 108 ? 28.539 16.501 20.570 1.00 49.88 108 ASP A CA 1
ATOM 803 C C . ASP A 1 108 ? 29.146 15.380 21.407 1.00 49.88 108 ASP A C 1
ATOM 805 O O . ASP A 1 108 ? 28.481 14.649 22.137 1.00 49.88 108 ASP A O 1
ATOM 809 N N . GLY A 1 109 ? 30.450 15.204 21.214 1.00 44.38 109 GLY A N 1
ATOM 810 C CA . GLY A 1 109 ? 31.251 14.198 21.901 1.00 44.38 109 GLY A CA 1
ATOM 811 C C . GLY A 1 109 ? 32.731 14.293 21.546 1.00 44.38 109 GLY A C 1
ATOM 812 O O . GLY A 1 109 ? 33.367 13.282 21.265 1.00 44.38 109 GLY A O 1
ATOM 813 N N . ALA A 1 110 ? 33.280 15.509 21.488 1.00 46.88 110 ALA A N 1
ATOM 814 C CA . ALA A 1 110 ? 34.722 15.719 21.449 1.00 46.88 110 ALA A CA 1
ATOM 815 C C . ALA A 1 110 ? 35.272 15.816 22.883 1.00 46.88 110 ALA A C 1
ATOM 817 O O . ALA A 1 110 ? 34.856 16.683 23.646 1.00 46.88 110 ALA A O 1
ATOM 818 N N . GLY A 1 111 ? 36.249 14.961 23.206 1.00 39.56 111 GLY A N 1
ATOM 819 C CA . GLY A 1 111 ? 37.073 15.019 24.421 1.00 39.56 111 GLY A CA 1
ATOM 820 C C . GLY A 1 111 ? 36.688 13.943 25.440 1.00 39.56 111 GLY A C 1
ATOM 821 O O . GLY A 1 111 ? 35.671 14.035 26.105 1.00 39.56 111 GLY A O 1
ATOM 822 N N . THR A 1 112 ? 37.474 12.886 25.613 1.00 45.59 112 THR A N 1
ATOM 823 C CA . THR A 1 112 ? 38.793 12.990 26.240 1.00 45.59 112 THR A CA 1
ATOM 824 C C . THR A 1 112 ? 39.799 12.034 25.603 1.00 45.59 112 THR A C 1
ATOM 826 O O . THR A 1 112 ? 39.567 10.836 25.457 1.00 45.59 112 THR A O 1
ATOM 829 N N . ALA A 1 113 ? 40.954 12.589 25.237 1.00 49.56 113 ALA A N 1
ATOM 830 C CA . ALA A 1 113 ? 42.156 11.829 24.949 1.00 49.56 113 ALA A CA 1
ATOM 831 C C . ALA A 1 113 ? 42.565 11.061 26.217 1.00 49.56 113 ALA A C 1
ATOM 833 O O . ALA A 1 113 ? 43.053 11.650 27.180 1.00 49.56 113 ALA A O 1
ATOM 834 N N . GLY A 1 114 ? 42.325 9.750 26.224 1.00 42.72 114 GLY A N 1
ATOM 835 C CA . GLY A 1 114 ? 42.856 8.837 27.226 1.00 42.72 114 GLY A CA 1
ATOM 836 C C . GLY A 1 114 ? 44.339 8.599 26.965 1.00 42.72 114 GLY A C 1
ATOM 837 O O . GLY A 1 114 ? 44.717 7.995 25.963 1.00 42.72 114 GLY A O 1
ATOM 838 N N . SER A 1 115 ? 45.170 9.119 27.859 1.00 50.16 115 SER A N 1
ATOM 839 C CA . SER A 1 115 ? 46.621 8.982 27.885 1.00 50.16 115 SER A CA 1
ATOM 840 C C . SER A 1 115 ? 47.074 7.525 27.754 1.00 50.16 115 SER A C 1
ATOM 842 O O . SER A 1 115 ? 46.671 6.653 28.522 1.00 50.16 115 SER A O 1
ATOM 844 N N . ARG A 1 116 ? 47.971 7.279 26.797 1.00 44.56 116 ARG A N 1
ATOM 845 C CA . ARG A 1 116 ? 48.745 6.041 26.662 1.00 44.56 116 ARG A CA 1
ATOM 846 C C . ARG A 1 116 ? 49.626 5.868 27.913 1.00 44.56 116 ARG A C 1
ATOM 848 O O . ARG A 1 116 ? 50.423 6.768 28.181 1.00 44.56 116 ARG A O 1
ATOM 855 N N . PRO A 1 117 ? 49.535 4.765 28.676 1.00 54.06 117 PRO A N 1
ATOM 856 C CA . PRO A 1 117 ? 50.503 4.509 29.734 1.00 54.06 117 PRO A CA 1
ATOM 857 C C . PRO A 1 117 ? 51.855 4.110 29.110 1.00 54.06 117 PRO A C 1
ATOM 859 O O . PRO A 1 117 ? 51.875 3.469 28.051 1.00 54.06 117 PRO A O 1
ATOM 862 N N . PRO A 1 118 ? 52.994 4.481 29.720 1.00 50.03 118 PRO A N 1
ATOM 863 C CA . PRO A 1 118 ? 54.298 4.029 29.262 1.00 50.03 118 PRO A CA 1
ATOM 864 C C . PRO A 1 118 ? 54.454 2.536 29.574 1.00 50.03 118 PRO A C 1
ATOM 866 O O . PRO A 1 118 ? 54.399 2.121 30.729 1.00 50.03 118 PRO A O 1
ATOM 869 N N . THR A 1 119 ? 54.668 1.717 28.54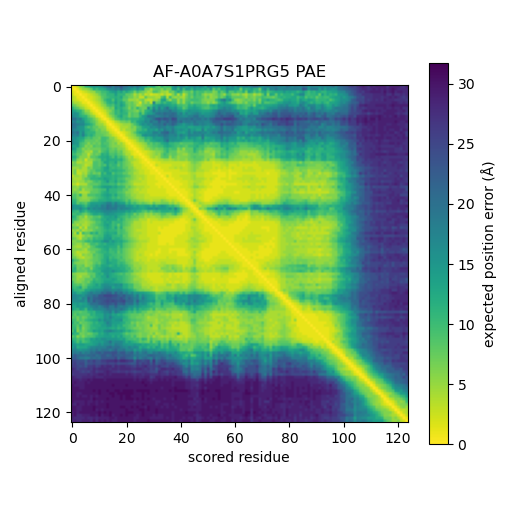6 1.00 57.75 119 THR A N 1
ATOM 870 C CA . THR A 1 119 ? 55.191 0.357 28.715 1.00 57.75 119 THR A CA 1
ATOM 871 C C . THR A 1 119 ? 56.657 0.452 29.118 1.00 57.75 119 THR A C 1
ATOM 873 O O . THR A 1 119 ? 57.511 0.785 28.295 1.00 57.75 119 THR A O 1
ATOM 876 N N . ALA A 1 120 ? 56.922 0.194 30.397 1.00 52.00 120 ALA A N 1
ATOM 877 C CA . ALA A 1 120 ? 58.250 -0.098 30.906 1.00 52.00 120 ALA A CA 1
ATOM 878 C C . ALA A 1 120 ? 58.781 -1.397 30.276 1.00 52.00 120 ALA A C 1
ATOM 880 O O . ALA A 1 120 ? 58.031 -2.338 30.016 1.00 52.00 120 ALA A O 1
ATOM 881 N N . ALA A 1 121 ? 60.083 -1.393 30.009 1.00 50.31 121 ALA A N 1
ATOM 882 C CA . ALA A 1 121 ? 60.876 -2.532 29.581 1.00 50.31 121 ALA A CA 1
ATOM 883 C C . ALA A 1 121 ? 60.789 -3.706 30.572 1.00 50.31 121 ALA A C 1
ATOM 885 O O . ALA A 1 121 ? 60.690 -3.457 31.767 1.00 50.31 121 ALA A O 1
ATOM 886 N N . GLU A 1 122 ? 60.926 -4.945 30.082 1.00 46.88 122 GLU A N 1
ATOM 887 C CA . GLU A 1 122 ? 61.954 -5.889 30.559 1.00 46.88 122 GLU A CA 1
ATOM 888 C C . GLU A 1 122 ? 61.965 -7.223 29.778 1.00 46.88 122 GLU A C 1
ATOM 890 O O . GLU A 1 122 ? 60.945 -7.883 29.611 1.00 46.88 122 GLU A O 1
ATOM 895 N N . SER A 1 123 ? 63.182 -7.615 29.378 1.00 43.09 123 SER A N 1
ATOM 896 C CA . SER A 1 123 ? 63.737 -8.981 29.395 1.00 43.09 123 SER A CA 1
ATOM 897 C C . SER A 1 123 ? 63.100 -10.104 28.554 1.00 43.09 123 SER A C 1
ATOM 899 O O . SER A 1 123 ? 62.309 -10.893 29.064 1.00 43.09 123 SER A O 1
ATOM 901 N N . ARG A 1 124 ? 63.612 -10.331 27.336 1.00 49.47 124 ARG A N 1
ATOM 902 C CA . ARG A 1 124 ? 64.657 -11.332 26.991 1.00 49.47 124 ARG A CA 1
ATOM 903 C C . ARG A 1 124 ? 64.811 -11.467 25.478 1.00 49.47 124 ARG A C 1
ATOM 905 O O . ARG A 1 124 ? 63.779 -11.445 24.778 1.00 49.47 124 ARG A O 1
#

Sequence (124 aa):
DGHVTCFRGVCNGGLIPEDHAIAFTPAFAYRAHAAAVCDVMFAMNNAVPSVYSASLDGTFACFDTRHEGLVWTFSMSAVGPAPSPRHLTALMRATSFAPREETTPTKDGAGTAGSRPPTAAESR

Solvent-accessible surface area (backbone atoms only — not comparable to full-atom values): 8201 Å² total; per-residue (Å²): 117,17,66,52,75,45,67,51,73,87,82,81,89,62,86,77,57,95,86,60,81,81,77,70,45,78,71,52,72,48,81,85,42,82,24,53,62,74,46,75,47,72,46,84,76,53,99,57,60,28,39,37,37,30,28,74,67,36,37,36,40,33,29,34,69,85,76,76,37,81,73,50,75,47,69,46,77,83,78,55,78,86,70,52,69,69,56,47,51,54,48,53,54,54,64,56,67,54,76,76,78,77,78,70,80,77,86,83,79,83,83,78,88,77,78,81,77,84,84,75,87,83,90,134

Organism: Neobodo designis (NCBI:txid312471)